Protein AF-A0AA40DZI3-F1 (afdb_monomer)

Structure (mmCIF, N/CA/C/O backbone):
data_AF-A0AA40DZI3-F1
#
_entry.id   AF-A0AA40DZI3-F1
#
loop_
_atom_site.group_PDB
_atom_site.id
_atom_site.type_symbol
_atom_site.label_atom_id
_atom_site.label_alt_id
_atom_site.label_comp_id
_atom_site.label_asym_id
_atom_site.label_entity_id
_atom_site.label_seq_id
_atom_site.pdbx_PDB_ins_code
_atom_site.Cartn_x
_atom_site.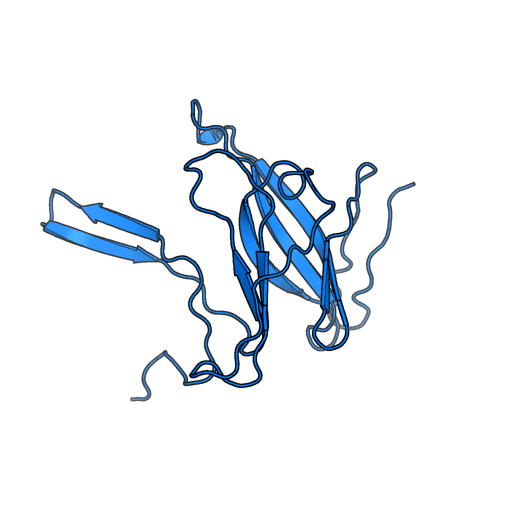Cartn_y
_atom_site.Cartn_z
_atom_site.occupancy
_atom_site.B_iso_or_equiv
_atom_site.auth_seq_id
_atom_site.auth_comp_id
_atom_site.auth_asym_id
_atom_site.auth_atom_id
_atom_site.pdbx_PDB_model_num
ATOM 1 N N . MET A 1 1 ? 8.756 -14.296 31.211 1.00 32.81 1 MET A N 1
ATOM 2 C CA . MET A 1 1 ? 9.322 -14.024 29.876 1.00 32.81 1 MET A CA 1
ATOM 3 C C . MET A 1 1 ? 8.169 -14.110 28.893 1.00 32.81 1 MET A C 1
ATOM 5 O O . MET A 1 1 ? 7.746 -15.212 28.574 1.00 32.81 1 MET A O 1
ATOM 9 N N . GLY A 1 2 ? 7.551 -12.972 28.572 1.00 37.16 2 GLY A N 1
ATOM 10 C CA . GLY A 1 2 ? 6.501 -12.917 27.553 1.00 37.16 2 GLY A CA 1
ATOM 11 C C . GLY A 1 2 ? 7.163 -12.979 26.184 1.00 37.16 2 GLY A C 1
ATOM 12 O O . GLY A 1 2 ? 8.220 -12.383 26.008 1.00 37.16 2 GLY A O 1
ATOM 13 N N . SER A 1 3 ? 6.608 -13.750 25.254 1.00 46.28 3 SER A N 1
ATOM 14 C CA . SER A 1 3 ? 7.087 -13.747 23.875 1.00 46.28 3 SER A CA 1
ATOM 15 C C . SER A 1 3 ? 6.950 -12.338 23.298 1.00 46.28 3 SER A C 1
ATOM 17 O O . SER A 1 3 ? 5.876 -11.747 23.410 1.00 46.28 3 SER A O 1
ATOM 19 N N . ASP A 1 4 ? 7.998 -11.839 22.638 1.00 57.62 4 ASP A N 1
ATOM 20 C CA . ASP A 1 4 ? 8.053 -10.555 21.908 1.00 57.62 4 ASP A CA 1
ATOM 21 C C . ASP A 1 4 ? 7.119 -10.513 20.680 1.00 57.62 4 ASP A C 1
ATOM 23 O O . ASP A 1 4 ? 7.385 -9.823 19.705 1.00 57.62 4 ASP A O 1
ATOM 27 N N . ILE A 1 5 ? 6.043 -11.303 20.677 1.00 50.81 5 ILE A N 1
ATOM 28 C CA . ILE A 1 5 ? 5.055 -11.384 19.606 1.00 50.81 5 ILE A CA 1
ATOM 29 C C . ILE A 1 5 ? 3.688 -11.570 20.270 1.00 50.81 5 ILE A C 1
ATOM 31 O O . ILE A 1 5 ? 3.405 -12.617 20.860 1.00 50.81 5 ILE A O 1
ATOM 35 N N . GLY A 1 6 ? 2.875 -10.512 20.243 1.00 48.25 6 GLY A N 1
ATOM 36 C CA . GLY A 1 6 ? 1.538 -10.483 20.832 1.00 48.25 6 GLY A CA 1
ATOM 37 C C . GLY A 1 6 ? 0.445 -10.927 19.849 1.00 48.25 6 GLY A C 1
ATOM 38 O O . GLY A 1 6 ? 0.638 -10.880 18.639 1.00 48.25 6 GLY A O 1
ATOM 39 N N . PRO A 1 7 ? -0.749 -11.306 20.331 1.00 50.94 7 PRO A N 1
ATOM 40 C CA . PRO A 1 7 ? -1.851 -11.801 19.494 1.00 50.94 7 PRO A CA 1
ATOM 41 C C . PRO A 1 7 ? -2.502 -10.745 18.574 1.00 50.94 7 PRO A C 1
ATOM 43 O O . PRO A 1 7 ? -3.459 -11.060 17.873 1.00 50.94 7 PRO A O 1
ATOM 46 N N . ASN A 1 8 ? -2.015 -9.500 18.578 1.00 49.94 8 ASN A N 1
ATOM 47 C CA . ASN A 1 8 ? -2.594 -8.359 17.853 1.00 49.94 8 ASN A CA 1
ATOM 48 C C . ASN A 1 8 ? -1.656 -7.804 16.768 1.00 49.94 8 ASN A C 1
ATOM 50 O O . ASN A 1 8 ? -1.766 -6.640 16.401 1.00 49.94 8 ASN A O 1
ATOM 54 N N . TRP A 1 9 ? -0.675 -8.595 16.344 1.00 49.47 9 TRP A N 1
ATOM 55 C CA . TRP A 1 9 ? 0.479 -8.153 15.564 1.00 49.47 9 TRP A CA 1
ATOM 56 C C . TRP A 1 9 ? 0.397 -8.737 14.140 1.00 49.47 9 TRP A C 1
ATOM 58 O O . TRP A 1 9 ? 0.407 -9.958 13.979 1.00 49.47 9 TRP A O 1
ATOM 68 N N . VAL A 1 10 ? 0.284 -7.888 13.107 1.00 56.12 10 VAL A N 1
ATOM 69 C CA . VAL A 1 10 ? 0.243 -8.295 11.686 1.00 56.12 10 VAL A CA 1
ATOM 70 C C . VAL A 1 10 ? 1.640 -8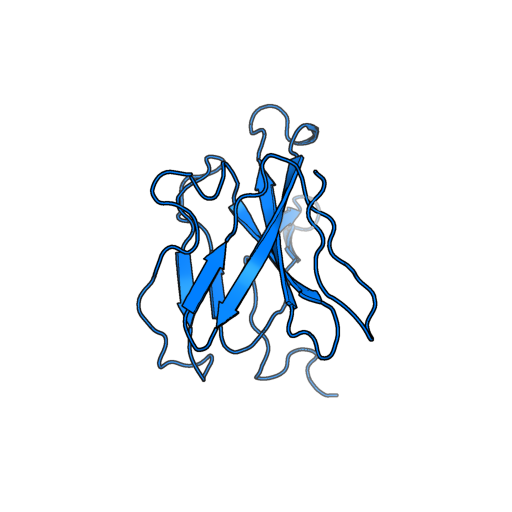.347 11.115 1.00 56.12 10 VAL A C 1
ATOM 72 O O . VAL A 1 10 ? 2.276 -7.323 10.954 1.00 56.12 10 VAL A O 1
ATOM 75 N N . VAL A 1 11 ? 2.105 -9.530 10.738 1.00 52.72 11 VAL A N 1
ATOM 76 C CA . VAL A 1 11 ? 3.400 -9.684 10.071 1.00 52.72 11 VAL A CA 1
ATOM 77 C C . VAL A 1 11 ? 3.275 -9.291 8.594 1.00 52.72 11 VAL A C 1
ATOM 79 O O . VAL A 1 11 ? 2.616 -9.981 7.815 1.00 52.72 11 VAL A O 1
ATOM 82 N N . GLU A 1 12 ? 3.920 -8.195 8.196 1.00 59.09 12 GLU A N 1
ATOM 83 C CA . GLU A 1 12 ? 4.055 -7.797 6.792 1.00 59.09 12 GLU A CA 1
ATOM 84 C C . GLU A 1 12 ? 5.058 -8.689 6.035 1.00 59.09 12 GLU A C 1
ATOM 86 O O . GLU A 1 12 ? 5.751 -9.506 6.638 1.00 59.09 12 GLU A O 1
ATOM 91 N N . ARG A 1 13 ? 5.165 -8.533 4.698 1.00 62.09 13 ARG A N 1
ATOM 92 C CA . ARG A 1 13 ? 5.991 -9.385 3.812 1.00 62.09 13 ARG A CA 1
ATOM 93 C C . ARG A 1 13 ? 7.407 -9.592 4.373 1.00 62.09 13 ARG A C 1
ATOM 95 O O . ARG A 1 13 ? 8.251 -8.701 4.209 1.00 62.09 13 ARG A O 1
ATOM 102 N N . PRO A 1 14 ? 7.707 -10.780 4.930 1.00 58.84 14 PRO A N 1
ATOM 103 C CA . PRO A 1 14 ? 9.026 -11.046 5.450 1.00 58.84 14 PRO A CA 1
ATOM 104 C C . PRO A 1 14 ? 10.004 -11.101 4.284 1.00 58.84 14 PRO A C 1
ATOM 106 O O . PRO A 1 14 ? 9.748 -11.687 3.228 1.00 58.84 14 PRO A O 1
ATOM 109 N N . LYS A 1 15 ? 11.149 -10.469 4.470 1.00 68.69 15 LYS A N 1
ATOM 110 C CA . LYS A 1 15 ? 12.262 -10.539 3.539 1.00 68.69 15 LYS A CA 1
ATOM 111 C C . LYS A 1 15 ? 13.234 -11.561 4.084 1.00 68.69 15 LYS A C 1
ATOM 113 O O . LYS A 1 15 ? 13.720 -11.433 5.204 1.00 68.69 15 LYS A O 1
ATOM 118 N N . VAL A 1 16 ? 13.506 -12.574 3.275 1.00 65.25 16 VAL A N 1
ATOM 119 C CA . VAL A 1 16 ? 14.387 -13.681 3.632 1.00 65.25 16 VAL A CA 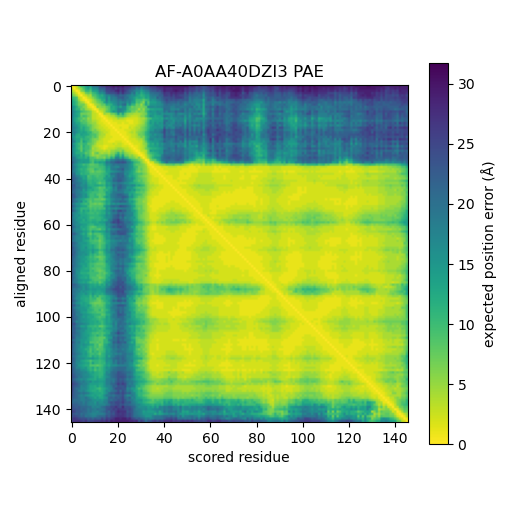1
ATOM 120 C C . VAL A 1 16 ? 15.644 -13.606 2.769 1.00 65.25 16 VAL A C 1
ATOM 122 O O . VAL A 1 16 ? 15.553 -13.481 1.548 1.00 65.25 16 VAL A O 1
ATOM 125 N N . LYS A 1 17 ? 16.822 -13.679 3.391 1.00 69.56 17 LYS A N 1
ATOM 126 C CA . LYS A 1 17 ? 18.122 -13.812 2.720 1.00 69.56 17 LYS A CA 1
ATOM 127 C C . LYS A 1 17 ? 18.850 -15.049 3.229 1.00 69.56 17 LYS A C 1
ATOM 129 O O . LYS A 1 17 ? 18.921 -15.266 4.433 1.00 69.56 17 LYS A O 1
ATOM 134 N N . TYR A 1 18 ? 19.417 -15.834 2.322 1.00 71.88 18 TYR A N 1
ATOM 135 C CA . TYR A 1 18 ? 20.272 -16.968 2.668 1.00 71.88 18 TYR A CA 1
ATOM 136 C C . TYR A 1 18 ? 21.728 -16.518 2.874 1.00 71.88 18 TYR A C 1
ATOM 138 O O . TYR A 1 18 ? 22.195 -15.602 2.198 1.00 71.88 18 TYR A O 1
ATOM 146 N N . ASN A 1 19 ? 22.436 -17.137 3.821 1.00 75.50 19 ASN A N 1
ATOM 147 C CA . ASN A 1 19 ? 23.849 -16.899 4.109 1.00 75.50 19 ASN A CA 1
ATOM 148 C C . ASN A 1 19 ? 24.655 -18.188 3.887 1.00 75.50 19 ASN A C 1
ATOM 150 O O . ASN A 1 19 ? 24.669 -19.071 4.748 1.00 75.50 19 ASN A O 1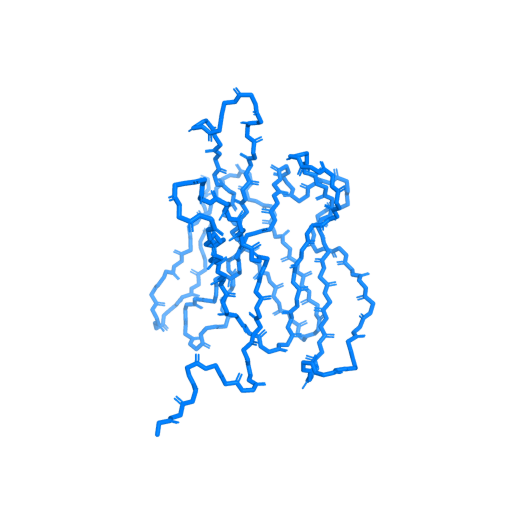
ATOM 154 N N . ASP A 1 20 ? 25.392 -18.247 2.775 1.00 74.06 20 ASP A N 1
ATOM 155 C CA . ASP A 1 20 ? 26.168 -19.425 2.358 1.00 74.06 20 ASP A CA 1
ATOM 156 C C . ASP A 1 20 ? 27.279 -19.823 3.345 1.00 74.06 20 ASP A C 1
ATOM 158 O O . ASP A 1 20 ? 27.617 -20.997 3.459 1.00 74.06 20 ASP A O 1
ATOM 162 N N . LYS A 1 21 ? 27.845 -18.865 4.096 1.00 73.94 21 LYS A N 1
ATOM 163 C CA . LYS A 1 21 ? 28.951 -19.121 5.041 1.00 73.94 21 LYS A CA 1
ATOM 164 C C . LYS A 1 21 ? 28.495 -19.827 6.312 1.00 73.94 21 LYS A C 1
ATOM 166 O O . LYS A 1 21 ? 29.286 -20.494 6.967 1.00 73.94 21 LYS A O 1
ATOM 171 N N . THR A 1 22 ? 27.242 -19.613 6.698 1.00 84.81 22 THR A N 1
ATOM 172 C CA . THR A 1 22 ? 26.681 -20.142 7.951 1.00 84.81 22 THR A CA 1
ATOM 173 C C . THR A 1 22 ? 25.593 -21.184 7.721 1.00 84.81 22 THR A C 1
ATOM 175 O O . THR A 1 22 ? 25.195 -21.847 8.675 1.00 84.81 22 THR A O 1
ATOM 178 N N . GLY A 1 23 ? 25.102 -21.320 6.484 1.00 83.00 23 GLY A N 1
ATOM 179 C CA . GLY A 1 23 ? 23.987 -22.197 6.128 1.00 83.00 23 GLY A CA 1
ATOM 180 C C . GLY A 1 23 ? 22.637 -21.737 6.686 1.00 83.00 23 GLY A C 1
ATOM 181 O O . GLY A 1 23 ? 21.716 -22.541 6.804 1.00 83.00 23 GLY A O 1
ATOM 182 N N . LYS A 1 24 ? 22.513 -20.465 7.091 1.00 70.88 24 LYS A N 1
ATOM 183 C CA . LYS A 1 24 ? 21.326 -19.930 7.778 1.00 70.88 24 LYS A CA 1
ATOM 184 C C . LYS A 1 24 ? 20.550 -18.954 6.902 1.00 70.88 24 LYS A C 1
ATOM 186 O O . LYS A 1 24 ? 21.124 -18.246 6.078 1.00 70.88 24 LYS A O 1
ATOM 191 N N . PHE A 1 25 ? 19.245 -18.867 7.146 1.00 75.56 25 PHE A N 1
ATOM 192 C CA . PHE A 1 25 ? 18.380 -17.828 6.595 1.00 75.56 25 PHE A CA 1
ATOM 193 C C . PHE A 1 25 ? 18.225 -16.688 7.608 1.00 75.56 25 PHE A C 1
ATOM 195 O O . PHE A 1 25 ? 17.977 -16.925 8.788 1.00 75.56 25 PHE A O 1
ATOM 202 N N . PHE A 1 26 ? 18.367 -15.452 7.142 1.00 54.97 26 PHE A N 1
ATOM 203 C CA . PHE A 1 26 ? 18.014 -14.238 7.867 1.00 54.97 26 PHE A CA 1
ATOM 204 C C . PHE A 1 26 ? 16.653 -13.760 7.373 1.00 54.97 26 PHE A C 1
ATOM 206 O O . PHE A 1 26 ? 16.486 -13.536 6.175 1.00 54.97 26 PHE A O 1
ATOM 213 N N . MET A 1 27 ? 15.693 -13.607 8.280 1.00 55.72 27 MET A N 1
ATOM 214 C CA . MET A 1 27 ? 14.360 -13.097 7.979 1.00 55.72 27 MET A CA 1
ATOM 215 C C . MET A 1 27 ? 14.144 -11.783 8.725 1.00 55.72 27 MET A C 1
ATOM 217 O O . MET A 1 27 ? 14.302 -11.746 9.941 1.00 55.72 27 MET A O 1
ATOM 221 N N . TRP A 1 28 ? 13.772 -10.725 8.006 1.00 44.72 28 TRP A N 1
ATOM 222 C CA . TRP A 1 28 ? 13.306 -9.470 8.595 1.00 44.72 28 TRP A CA 1
ATOM 223 C C . TRP A 1 28 ? 11.846 -9.238 8.209 1.00 44.72 28 TRP A C 1
ATOM 225 O O . TRP A 1 28 ? 11.464 -9.489 7.067 1.00 44.72 28 TRP A O 1
ATOM 235 N N . MET A 1 29 ? 11.023 -8.775 9.146 1.00 46.12 29 MET A N 1
ATOM 236 C CA . MET A 1 29 ? 9.600 -8.504 8.925 1.00 46.12 29 MET A CA 1
ATOM 237 C C . MET A 1 29 ? 9.175 -7.266 9.711 1.00 46.12 29 MET A C 1
ATOM 239 O O . MET A 1 29 ? 9.731 -7.008 10.779 1.00 46.12 29 MET A O 1
ATOM 243 N N . HIS A 1 30 ? 8.209 -6.517 9.182 1.00 55.50 30 HIS A N 1
ATOM 244 C CA . HIS A 1 30 ? 7.512 -5.477 9.937 1.00 55.50 30 HIS A CA 1
ATOM 245 C C . HIS A 1 30 ? 6.245 -6.055 10.560 1.00 55.50 30 HIS A C 1
ATOM 247 O O . HIS A 1 30 ? 5.737 -7.083 10.102 1.00 55.50 30 HIS A O 1
ATOM 253 N N . ILE A 1 31 ? 5.784 -5.417 11.633 1.00 47.56 31 ILE A N 1
ATOM 254 C CA . ILE A 1 31 ? 4.635 -5.851 12.414 1.00 47.56 31 ILE A CA 1
ATOM 255 C C . ILE A 1 31 ? 3.657 -4.675 12.567 1.00 47.56 31 ILE A C 1
ATOM 257 O O . ILE A 1 31 ? 4.036 -3.683 13.180 1.00 47.56 31 ILE A O 1
ATOM 261 N N . ASP A 1 32 ? 2.422 -4.804 12.066 1.00 57.47 32 ASP A N 1
ATOM 262 C CA . ASP A 1 32 ? 1.420 -3.728 11.973 1.00 57.47 32 ASP A CA 1
ATOM 263 C C . ASP A 1 32 ? 0.014 -4.067 12.512 1.00 57.47 32 ASP A C 1
ATOM 265 O O . ASP A 1 32 ? -0.224 -5.112 13.122 1.00 57.47 32 ASP A O 1
ATOM 269 N N . SER A 1 33 ? -0.901 -3.104 12.321 1.00 59.19 33 SER A N 1
ATOM 270 C CA . SER A 1 33 ? -2.293 -3.008 12.785 1.00 59.19 33 SER A CA 1
ATOM 271 C C . SER A 1 33 ? -3.176 -4.228 12.490 1.00 59.19 33 SER A C 1
ATOM 273 O O . SER A 1 33 ? -3.181 -4.763 11.388 1.00 59.19 33 SER A O 1
ATOM 275 N N . ARG A 1 34 ? -4.011 -4.593 13.473 1.00 63.56 34 ARG A N 1
ATOM 276 C CA . ARG A 1 34 ? -4.875 -5.788 13.540 1.00 63.56 34 ARG A CA 1
ATOM 277 C C . ARG A 1 34 ? -5.929 -5.905 12.433 1.00 63.56 34 ARG A C 1
ATOM 279 O O . ARG A 1 34 ? -6.360 -7.024 12.150 1.00 63.56 34 ARG A O 1
ATOM 286 N N . ASP A 1 35 ? -6.342 -4.787 11.836 1.00 81.75 35 ASP A N 1
ATOM 287 C CA . ASP A 1 35 ? -7.624 -4.741 11.127 1.00 81.75 35 ASP A CA 1
ATOM 288 C C . ASP A 1 35 ? -7.517 -4.671 9.599 1.00 81.75 35 ASP A C 1
ATOM 290 O O . ASP A 1 35 ? -8.488 -4.973 8.909 1.00 81.75 35 ASP A O 1
ATOM 294 N N . PHE A 1 36 ? -6.353 -4.322 9.045 1.00 88.19 36 PHE A N 1
ATOM 295 C CA . PHE A 1 36 ? -6.138 -4.210 7.600 1.00 88.19 36 PHE A CA 1
ATOM 296 C C . PHE A 1 36 ? -4.876 -4.956 7.169 1.00 88.19 36 PHE A C 1
ATOM 298 O O . PHE A 1 36 ? -3.864 -4.953 7.861 1.00 88.19 36 PHE A O 1
ATOM 305 N N . MET A 1 37 ? -4.920 -5.560 5.983 1.00 88.38 37 MET A N 1
ATOM 306 C CA . MET A 1 37 ? -3.759 -6.154 5.329 1.00 88.38 37 MET A CA 1
ATOM 307 C C . MET A 1 37 ? -3.652 -5.615 3.911 1.00 88.38 37 MET A C 1
ATOM 309 O O . MET A 1 37 ? -4.571 -5.799 3.117 1.00 88.38 37 MET A O 1
ATOM 313 N N . PHE A 1 38 ? -2.508 -5.013 3.591 1.00 91.50 38 PHE A N 1
ATOM 314 C CA . PHE A 1 38 ? -2.198 -4.462 2.274 1.00 91.50 38 PHE A CA 1
ATOM 315 C C . PHE A 1 38 ? -1.142 -5.308 1.557 1.00 91.50 38 PHE A C 1
ATOM 317 O O . PHE A 1 38 ? -0.222 -5.869 2.161 1.00 91.50 38 PHE A O 1
ATOM 324 N N . GLY A 1 39 ? -1.222 -5.397 0.232 1.00 87.94 39 GLY A N 1
ATOM 325 C CA . GLY A 1 39 ? -0.179 -6.053 -0.532 1.00 87.94 39 GLY A CA 1
ATOM 326 C C . GLY A 1 39 ? -0.317 -6.019 -2.045 1.00 87.94 39 GLY A C 1
ATOM 327 O O . GLY A 1 39 ? -1.361 -5.741 -2.604 1.00 87.94 39 GLY A O 1
ATOM 328 N N . SER A 1 40 ? 0.776 -6.360 -2.722 1.00 91.94 40 SER A N 1
ATOM 329 C CA . SER A 1 40 ? 0.826 -6.501 -4.179 1.00 91.94 40 SER A CA 1
ATOM 330 C C . SER A 1 40 ? 0.521 -7.920 -4.668 1.00 91.94 40 SER A C 1
ATOM 332 O O . SER A 1 40 ? 0.742 -8.913 -3.966 1.00 91.94 40 SER A O 1
ATOM 334 N N . LYS A 1 41 ? 0.096 -8.014 -5.928 1.00 90.44 41 LYS A N 1
ATOM 335 C CA . LYS A 1 41 ? 0.062 -9.260 -6.707 1.00 90.44 41 LYS A CA 1
ATOM 336 C C . LYS A 1 41 ? 1.505 -9.725 -7.028 1.00 90.44 41 LYS A C 1
ATOM 338 O O . LYS A 1 41 ? 2.468 -8.955 -6.914 1.00 90.44 41 LYS A O 1
ATOM 343 N N . LEU A 1 42 ? 1.684 -10.992 -7.413 1.00 88.25 42 LEU A N 1
ATOM 344 C CA . LEU A 1 42 ? 3.002 -11.629 -7.598 1.00 88.25 42 LEU A CA 1
ATOM 345 C C . LEU A 1 42 ? 3.590 -11.404 -9.005 1.00 88.25 42 LEU A C 1
ATOM 347 O O . LEU A 1 42 ? 3.651 -12.318 -9.816 1.00 88.25 42 LEU A O 1
ATOM 351 N N . THR A 1 43 ? 4.053 -10.185 -9.280 1.00 87.38 43 T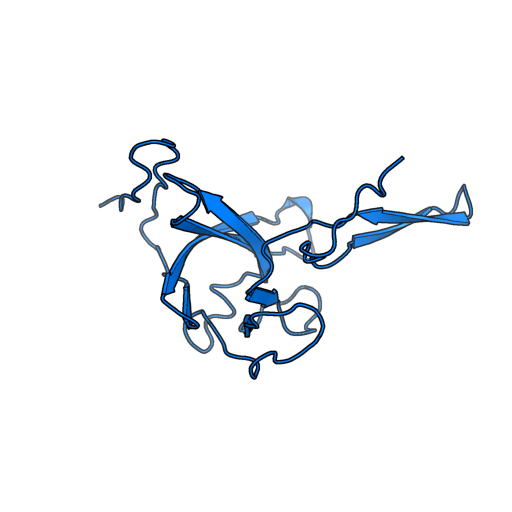HR A N 1
ATOM 352 C CA . THR A 1 43 ? 4.604 -9.768 -10.593 1.00 87.38 43 THR A CA 1
ATOM 353 C C . THR A 1 43 ? 6.110 -9.469 -10.559 1.00 87.38 43 THR A C 1
ATOM 355 O O . THR A 1 43 ? 6.606 -8.620 -11.291 1.00 87.38 43 THR A O 1
ATOM 358 N N . GLY A 1 44 ? 6.866 -10.103 -9.656 1.00 89.56 44 GLY A N 1
ATOM 359 C CA . GLY A 1 44 ? 8.305 -9.839 -9.518 1.00 89.56 44 GLY A CA 1
ATOM 360 C C . GLY A 1 44 ? 8.603 -8.384 -9.129 1.00 89.56 44 GLY A C 1
ATOM 361 O O . GLY A 1 44 ? 8.066 -7.894 -8.130 1.00 89.56 44 GLY A O 1
ATOM 362 N N . TRP A 1 45 ? 9.455 -7.706 -9.902 1.00 87.75 45 TRP A N 1
ATOM 363 C CA . TRP A 1 45 ? 9.804 -6.293 -9.696 1.00 87.75 45 TRP A CA 1
ATOM 364 C C . TRP A 1 45 ? 8.734 -5.324 -10.195 1.00 87.75 45 TRP A C 1
ATOM 366 O O . TRP A 1 45 ? 8.614 -4.233 -9.639 1.00 87.75 45 TRP A O 1
ATOM 376 N N . ASP A 1 46 ? 7.939 -5.738 -11.183 1.00 91.94 46 ASP A N 1
ATOM 377 C CA . ASP A 1 46 ? 6.964 -4.863 -11.819 1.00 91.94 46 ASP A CA 1
ATOM 378 C C . ASP A 1 46 ? 5.861 -4.481 -10.822 1.00 91.94 46 ASP A C 1
ATOM 380 O O . ASP A 1 46 ? 5.431 -5.320 -10.005 1.00 91.94 46 ASP A O 1
ATOM 384 N N . PRO A 1 47 ? 5.410 -3.217 -10.833 1.00 95.00 47 PRO A N 1
ATOM 385 C CA . PRO A 1 47 ? 4.282 -2.798 -10.024 1.00 95.00 47 PRO A CA 1
ATOM 386 C C . PRO A 1 47 ? 2.979 -3.380 -10.586 1.00 95.00 47 PRO A C 1
ATOM 388 O O . PRO A 1 47 ? 2.916 -3.854 -11.716 1.00 95.00 47 PRO A O 1
ATOM 391 N N . ASN A 1 48 ? 1.947 -3.384 -9.754 1.00 96.94 48 ASN A N 1
ATOM 392 C CA . ASN A 1 48 ? 0.600 -3.823 -10.107 1.00 96.94 48 ASN A CA 1
ATOM 393 C C . ASN A 1 48 ? -0.413 -3.074 -9.246 1.00 96.94 48 ASN A C 1
ATOM 395 O O . ASN A 1 48 ? -0.024 -2.395 -8.290 1.00 96.94 48 ASN A O 1
ATOM 399 N N . ASP A 1 49 ? -1.698 -3.205 -9.549 1.00 97.88 49 ASP A N 1
ATOM 400 C CA . ASP A 1 49 ? -2.748 -2.695 -8.671 1.00 97.88 49 ASP A CA 1
ATOM 401 C C . ASP A 1 49 ? -2.757 -3.519 -7.383 1.00 97.88 49 ASP A C 1
ATOM 403 O O . ASP A 1 49 ? -3.103 -4.708 -7.358 1.00 97.88 49 ASP A O 1
ATOM 407 N N . ASN A 1 50 ? -2.223 -2.899 -6.330 1.00 96.81 50 ASN A N 1
ATOM 408 C CA . ASN A 1 50 ? -2.110 -3.495 -5.016 1.00 96.81 50 ASN A CA 1
ATOM 409 C C . ASN A 1 50 ? -3.503 -3.552 -4.399 1.00 96.81 50 ASN A C 1
ATOM 411 O O . ASN A 1 50 ? -4.374 -2.724 -4.655 1.00 96.81 50 ASN A O 1
ATOM 415 N N . VAL A 1 51 ? -3.679 -4.548 -3.552 1.00 95.12 51 VAL A N 1
ATOM 416 C CA . VAL A 1 51 ? -4.943 -4.875 -2.927 1.00 95.12 51 VAL A CA 1
ATOM 417 C C . VAL A 1 51 ? -4.830 -4.766 -1.420 1.00 95.12 51 VAL A C 1
ATOM 419 O O . VAL A 1 51 ? -3.753 -4.917 -0.840 1.00 95.12 51 VAL A O 1
ATOM 422 N N . TYR A 1 52 ? -5.963 -4.553 -0.781 1.00 94.25 52 TYR A N 1
ATOM 423 C CA . TYR A 1 52 ? -6.117 -4.670 0.648 1.00 94.25 52 TYR A CA 1
ATOM 424 C C . TYR A 1 52 ? -7.315 -5.553 0.981 1.00 94.25 52 TYR A C 1
ATOM 426 O O . TYR A 1 52 ? -8.161 -5.853 0.139 1.00 94.25 52 TYR A O 1
ATOM 434 N N . ARG A 1 53 ? -7.368 -5.986 2.231 1.00 92.88 53 ARG A N 1
ATOM 435 C CA . ARG A 1 53 ? -8.549 -6.579 2.856 1.00 92.88 53 ARG A CA 1
ATOM 436 C C . ARG A 1 53 ? -8.553 -6.209 4.331 1.00 92.88 53 ARG A C 1
ATOM 438 O O . ARG A 1 53 ? -7.524 -5.797 4.865 1.00 92.88 53 ARG A O 1
ATOM 445 N N . HIS A 1 54 ? -9.688 -6.376 4.987 1.00 89.62 54 HIS A N 1
ATOM 446 C CA . HIS A 1 54 ? -9.863 -6.010 6.388 1.00 89.62 54 HIS A CA 1
ATOM 447 C C . HIS A 1 54 ? -10.527 -7.136 7.179 1.00 89.62 54 HIS A C 1
ATOM 449 O O . HIS A 1 54 ? -11.204 -7.990 6.606 1.00 89.62 54 HIS A O 1
ATOM 455 N N . SER A 1 55 ? -10.327 -7.143 8.490 1.00 88.19 55 SER A N 1
ATOM 456 C CA . SER A 1 55 ? -10.976 -8.049 9.436 1.00 88.19 55 SER A CA 1
ATOM 457 C C . SER A 1 55 ? -11.014 -7.412 10.820 1.00 88.19 55 SER A C 1
ATOM 459 O O . SER A 1 55 ? -10.227 -6.530 11.109 1.00 88.19 55 SER A O 1
ATOM 461 N N . THR A 1 56 ? -11.875 -7.893 11.711 1.00 85.69 56 THR A N 1
ATOM 462 C CA . THR A 1 56 ? -11.802 -7.575 13.148 1.00 85.69 56 THR A CA 1
ATOM 463 C C . THR A 1 56 ? -11.052 -8.652 13.942 1.00 85.69 56 THR A C 1
ATOM 465 O O . THR A 1 56 ? -11.044 -8.631 15.177 1.00 85.69 56 THR A O 1
ATOM 468 N N . SER A 1 57 ? -10.483 -9.651 13.260 1.00 79.88 57 SER A N 1
ATOM 469 C CA . SER A 1 57 ? -9.690 -10.733 13.843 1.00 79.88 57 SER A CA 1
ATOM 470 C C . SER A 1 57 ? -8.631 -11.233 12.863 1.00 79.88 57 SER A C 1
ATOM 472 O O . SER A 1 57 ? -8.934 -11.563 11.717 1.00 79.88 57 SER A O 1
ATOM 474 N N . LEU A 1 58 ? -7.399 -11.406 13.343 1.00 75.75 58 LEU A N 1
ATOM 475 C CA . LEU A 1 58 ? -6.316 -11.984 12.542 1.00 75.75 58 LEU A CA 1
ATOM 476 C C . LEU A 1 58 ? -6.614 -13.420 12.095 1.00 75.75 58 LEU A C 1
ATOM 478 O O . LEU A 1 58 ? -6.197 -13.834 11.014 1.00 75.75 58 LEU A O 1
ATOM 482 N N . SER A 1 59 ? -7.359 -14.176 12.906 1.00 77.62 59 SER A N 1
ATOM 483 C CA . SER A 1 59 ? -7.621 -15.601 12.682 1.00 77.62 59 SER A CA 1
ATOM 484 C C . SER A 1 59 ? -8.670 -15.904 11.607 1.00 77.62 59 SER A C 1
ATOM 486 O O . SER A 1 59 ? -8.795 -17.057 11.200 1.00 77.62 59 SER A O 1
ATOM 488 N N . GLY A 1 60 ? -9.438 -14.919 11.136 1.00 77.50 60 GLY A N 1
ATOM 489 C CA . GLY A 1 60 ? -10.532 -15.165 10.196 1.00 77.50 60 GLY A CA 1
ATOM 490 C C . GLY A 1 60 ? -11.494 -13.990 10.078 1.00 77.50 60 GLY A C 1
ATOM 491 O O . GLY A 1 60 ? -11.281 -12.958 10.697 1.00 77.50 60 GLY A O 1
ATOM 492 N N . GLY A 1 61 ? -12.553 -14.147 9.275 1.00 87.69 61 GLY A N 1
ATOM 493 C CA . GLY A 1 61 ? -13.541 -13.080 9.031 1.00 87.69 61 GLY A CA 1
ATOM 494 C C . GLY A 1 61 ? -13.074 -12.003 8.050 1.00 87.69 61 GLY A C 1
ATOM 495 O O . GLY A 1 61 ? -13.741 -10.991 7.866 1.00 87.69 61 GLY A O 1
ATOM 496 N N . TRP A 1 62 ? -11.933 -12.230 7.410 1.00 86.19 62 TRP A N 1
ATOM 497 C CA . TRP A 1 62 ? -11.362 -11.295 6.469 1.00 86.19 62 TRP A CA 1
ATOM 498 C C . TRP A 1 62 ? -12.233 -11.113 5.216 1.00 86.19 62 TRP A C 1
ATOM 500 O O . TRP A 1 62 ? -12.639 -12.093 4.586 1.00 86.19 62 TRP A O 1
ATOM 510 N N . SER A 1 63 ? -12.419 -9.865 4.796 1.00 93.94 63 SER A N 1
ATOM 511 C CA . SER A 1 63 ? -13.132 -9.500 3.569 1.00 93.94 63 SER A CA 1
ATOM 512 C C . SER A 1 63 ? -12.441 -10.003 2.294 1.00 93.94 63 SER A C 1
ATOM 514 O O . SER A 1 63 ? -11.331 -10.549 2.331 1.00 93.94 63 SER A O 1
ATOM 516 N N . GLY A 1 64 ? -13.114 -9.849 1.150 1.00 93.56 64 GLY A N 1
ATOM 517 C CA . GLY A 1 64 ? -12.490 -10.040 -0.160 1.00 93.56 64 GLY A CA 1
ATOM 518 C C . GLY A 1 64 ? -11.345 -9.050 -0.396 1.00 93.56 64 GLY A C 1
ATOM 519 O O . GLY A 1 64 ? -11.228 -8.044 0.297 1.00 93.56 64 GLY A O 1
ATOM 520 N N . TRP A 1 65 ? -10.488 -9.355 -1.368 1.00 92.94 65 TRP A N 1
ATOM 521 C CA . TRP A 1 65 ? -9.449 -8.424 -1.804 1.00 92.94 65 TRP A CA 1
ATOM 522 C C . TRP A 1 65 ? -10.065 -7.293 -2.627 1.00 92.94 65 TRP A C 1
ATOM 524 O O . TRP A 1 65 ? -10.829 -7.558 -3.553 1.00 92.94 65 TRP A O 1
ATOM 534 N N . GLU A 1 66 ? -9.696 -6.058 -2.312 1.00 96.88 66 GLU A N 1
ATOM 535 C CA . GLU A 1 66 ? -10.122 -4.848 -3.015 1.00 96.88 66 GLU A CA 1
ATOM 536 C C . GLU A 1 66 ? -8.902 -3.996 -3.370 1.00 96.88 66 GLU A C 1
ATOM 538 O O . GLU A 1 66 ? -7.908 -4.005 -2.649 1.00 96.88 66 GLU A O 1
ATOM 543 N N . GLU A 1 67 ? -8.955 -3.260 -4.473 1.00 97.62 67 GLU A N 1
ATOM 544 C CA . GLU A 1 67 ? -7.917 -2.289 -4.828 1.00 97.62 67 GLU A CA 1
ATOM 545 C C . GLU A 1 67 ? -8.157 -0.970 -4.082 1.00 97.62 67 GLU A C 1
ATOM 547 O O . GLU A 1 67 ? -9.294 -0.627 -3.763 1.00 97.62 67 GLU A O 1
ATOM 552 N N . PHE A 1 68 ? -7.082 -0.249 -3.759 1.00 97.19 68 PHE A N 1
ATOM 553 C CA . PHE A 1 68 ? -7.156 1.007 -2.994 1.00 97.19 68 PHE A CA 1
ATOM 554 C C . PHE A 1 68 ? -6.518 2.199 -3.709 1.00 97.19 68 PHE A C 1
ATOM 556 O O . PHE A 1 68 ? -6.583 3.310 -3.199 1.00 97.19 68 PHE A O 1
ATOM 563 N N . ALA A 1 69 ? -5.894 1.995 -4.867 1.00 98.00 69 ALA A N 1
ATOM 564 C CA . ALA A 1 69 ? -5.406 3.064 -5.734 1.00 98.00 69 ALA A CA 1
ATOM 565 C C . ALA A 1 69 ? -6.294 3.167 -6.981 1.00 98.00 69 ALA A C 1
ATOM 567 O O . ALA A 1 69 ? -7.155 2.315 -7.192 1.00 98.00 69 ALA A O 1
ATOM 568 N N . ASP A 1 70 ? -6.073 4.191 -7.807 1.00 98.00 70 ASP A N 1
ATOM 569 C CA . ASP A 1 70 ? -6.764 4.315 -9.091 1.00 98.00 70 ASP A CA 1
ATOM 570 C C . ASP A 1 70 ? -6.528 3.064 -9.959 1.00 98.00 70 ASP A C 1
ATOM 572 O O . ASP A 1 70 ? -5.391 2.585 -10.065 1.00 98.00 70 ASP A O 1
ATOM 576 N N . ASP A 1 71 ? -7.594 2.555 -10.580 1.00 96.94 71 ASP A N 1
ATOM 577 C CA . ASP A 1 71 ? -7.569 1.364 -11.439 1.00 96.94 71 ASP A CA 1
ATOM 578 C C . ASP A 1 71 ? -6.539 1.516 -12.570 1.00 96.94 71 ASP A C 1
ATOM 580 O O . ASP A 1 71 ? -6.445 2.561 -13.223 1.00 96.94 71 ASP A O 1
ATOM 584 N N . GLY A 1 72 ? -5.710 0.489 -12.766 1.00 97.44 72 GLY A N 1
ATOM 585 C CA . GLY A 1 72 ? -4.636 0.479 -13.761 1.00 97.44 72 GLY A CA 1
ATOM 586 C C . GLY A 1 72 ? -3.451 1.411 -13.469 1.00 97.44 72 GLY A C 1
ATOM 587 O O . GLY A 1 72 ? -2.498 1.459 -14.256 1.00 97.44 72 GLY A O 1
ATOM 588 N N . SER A 1 73 ? -3.443 2.140 -12.346 1.00 97.62 73 SER A N 1
ATOM 589 C CA . SER A 1 73 ? -2.315 3.007 -11.963 1.00 97.62 73 SER A CA 1
ATOM 590 C C . SER A 1 73 ? -1.059 2.223 -11.574 1.00 97.62 73 SER A C 1
ATOM 592 O O . SER A 1 73 ? 0.027 2.801 -11.435 1.00 97.62 73 SER A O 1
ATOM 594 N N . ASN A 1 74 ? -1.188 0.911 -11.364 1.00 98.06 74 ASN A N 1
ATOM 595 C CA . ASN A 1 74 ? -0.178 0.057 -10.764 1.00 98.06 74 ASN A CA 1
ATOM 596 C C . ASN A 1 74 ? 0.283 0.602 -9.406 1.00 98.06 74 ASN A C 1
ATOM 598 O O . ASN A 1 74 ? 1.482 0.661 -9.113 1.00 98.06 74 ASN A O 1
ATOM 602 N N . THR A 1 75 ? -0.678 1.065 -8.601 1.00 97.88 75 THR A N 1
ATOM 603 C CA . THR A 1 75 ? -0.430 1.749 -7.319 1.00 97.88 75 THR A CA 1
ATOM 604 C C . THR A 1 75 ? 0.552 2.912 -7.496 1.00 97.88 75 THR A C 1
ATOM 606 O O . THR A 1 75 ? 1.563 3.023 -6.798 1.00 97.88 75 THR A O 1
ATOM 609 N N . TYR A 1 76 ? 0.304 3.733 -8.519 1.00 97.81 76 TYR A N 1
ATOM 610 C CA . TYR A 1 76 ? 1.169 4.838 -8.953 1.00 97.81 76 TYR A CA 1
ATOM 611 C C . TYR A 1 76 ? 2.627 4.413 -9.215 1.00 97.81 76 TYR A C 1
ATOM 613 O O . TYR A 1 76 ? 3.599 5.062 -8.799 1.00 97.81 76 TYR A O 1
ATOM 621 N N . HIS A 1 77 ? 2.765 3.293 -9.934 1.00 97.25 77 HIS A N 1
ATOM 622 C CA . HIS A 1 77 ? 4.035 2.656 -10.280 1.00 97.25 77 HIS A CA 1
ATOM 623 C C . HIS A 1 77 ? 4.883 2.339 -9.033 1.00 97.25 77 HIS A C 1
ATOM 625 O O . HIS A 1 77 ? 6.052 2.730 -8.933 1.00 97.25 77 HIS A O 1
ATOM 631 N N . SER A 1 78 ? 4.268 1.678 -8.045 1.00 97.12 78 SER A N 1
ATOM 632 C CA . SER A 1 78 ? 4.920 1.298 -6.787 1.00 97.12 78 SER A CA 1
ATOM 633 C C . SER A 1 78 ? 4.380 -0.015 -6.204 1.00 97.12 78 SER A C 1
ATOM 635 O O . SER A 1 78 ? 3.378 -0.565 -6.662 1.00 97.12 78 SER A O 1
ATOM 637 N N . LYS A 1 79 ? 5.073 -0.558 -5.198 1.00 95.81 79 LYS A N 1
ATOM 638 C CA . LYS A 1 79 ? 4.648 -1.749 -4.448 1.00 95.81 79 LYS A CA 1
ATOM 639 C C . LYS A 1 79 ? 4.628 -1.464 -2.953 1.00 95.81 79 LYS A C 1
ATOM 641 O O . LYS A 1 79 ? 5.636 -1.004 -2.407 1.00 95.81 79 LYS A O 1
ATOM 646 N N . THR A 1 80 ? 3.518 -1.822 -2.309 1.00 93.62 80 THR A N 1
ATOM 647 C CA . THR A 1 80 ? 3.283 -1.661 -0.869 1.00 93.62 80 THR A CA 1
ATOM 648 C C . THR A 1 80 ? 4.445 -2.223 -0.069 1.00 93.62 80 THR A C 1
ATOM 650 O O . THR A 1 80 ? 4.886 -3.355 -0.302 1.00 93.62 80 THR A O 1
ATOM 653 N N . THR A 1 81 ? 4.926 -1.414 0.870 1.00 87.62 81 THR A N 1
ATOM 654 C CA . THR A 1 81 ? 6.003 -1.773 1.791 1.00 87.62 81 THR A CA 1
ATOM 655 C C . THR A 1 81 ? 5.600 -1.597 3.235 1.00 87.62 81 THR A C 1
ATOM 657 O O . THR A 1 81 ? 5.943 -2.479 4.002 1.00 87.62 81 THR A O 1
ATOM 660 N N . TYR A 1 82 ? 4.942 -0.487 3.575 1.00 85.94 82 TYR A N 1
ATOM 661 C CA . TYR A 1 82 ? 4.514 -0.184 4.937 1.00 85.94 82 TYR A CA 1
ATOM 662 C C . TYR A 1 82 ? 3.348 0.806 4.912 1.00 85.94 82 TYR A C 1
ATOM 664 O O . TYR A 1 82 ? 3.285 1.651 4.012 1.00 85.94 82 TYR A O 1
ATOM 672 N N . ILE A 1 83 ? 2.456 0.735 5.897 1.00 89.12 83 ILE A N 1
ATOM 673 C CA . ILE A 1 83 ? 1.454 1.773 6.157 1.00 89.12 83 ILE A CA 1
ATOM 674 C C . ILE A 1 83 ? 1.790 2.431 7.494 1.00 89.12 83 ILE A C 1
ATOM 676 O O . ILE A 1 83 ? 1.652 1.808 8.540 1.00 89.12 83 ILE A O 1
ATOM 680 N N . LEU A 1 84 ? 2.214 3.694 7.465 1.00 86.75 84 LEU A N 1
ATOM 681 C CA . LEU A 1 84 ? 2.590 4.432 8.668 1.00 86.75 84 LEU A CA 1
ATOM 682 C C . LEU A 1 84 ? 1.386 5.189 9.241 1.00 86.75 84 LEU A C 1
ATOM 684 O O . LEU A 1 84 ? 0.968 6.174 8.625 1.00 86.75 84 LEU A O 1
ATOM 688 N N . PRO A 1 85 ? 0.848 4.802 10.411 1.00 86.12 85 PRO A N 1
ATOM 689 C CA . PRO A 1 85 ? -0.040 5.676 11.163 1.00 86.12 85 PRO A CA 1
ATOM 690 C C . PRO A 1 85 ? 0.748 6.868 11.726 1.00 86.12 85 PRO A C 1
ATOM 692 O O . PRO A 1 85 ? 1.864 6.711 12.224 1.00 86.12 85 PRO A O 1
ATOM 695 N N . TYR A 1 86 ? 0.174 8.065 11.665 1.00 81.38 86 TYR A N 1
ATOM 696 C CA . TYR A 1 86 ? 0.772 9.288 12.197 1.00 81.38 86 TYR A CA 1
ATOM 697 C C . TYR A 1 86 ? -0.287 10.257 12.738 1.00 81.38 86 TYR A C 1
ATOM 699 O O . TYR A 1 86 ? -1.495 10.029 12.618 1.00 81.38 86 TYR A O 1
ATOM 707 N N . GLY A 1 87 ? 0.187 11.340 13.359 1.00 78.12 87 GLY A N 1
ATOM 708 C CA . GLY A 1 87 ? -0.661 12.367 13.953 1.00 78.12 87 GLY A CA 1
ATOM 709 C C . GLY A 1 87 ? -1.393 11.911 15.226 1.00 78.12 87 GLY A C 1
ATOM 710 O O . GLY A 1 87 ? -1.111 10.835 15.768 1.00 78.12 87 GLY A O 1
ATOM 711 N N . PRO A 1 88 ? -2.341 12.726 15.719 1.00 76.75 88 PRO A N 1
ATOM 712 C CA . PRO A 1 88 ? -3.052 12.486 16.970 1.00 76.75 88 PRO A CA 1
ATOM 713 C C . PRO A 1 88 ? -3.770 11.137 17.005 1.00 76.75 88 PRO A C 1
ATOM 715 O O . PRO A 1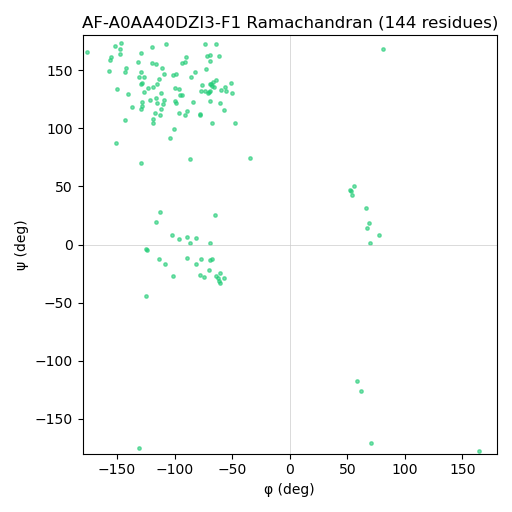 88 ? -4.707 10.873 16.246 1.00 76.75 88 PRO A O 1
ATOM 718 N N . GLY A 1 89 ? -3.333 10.268 17.917 1.00 73.69 89 GLY A N 1
ATOM 719 C CA . GLY A 1 89 ? -3.908 8.934 18.093 1.00 73.69 89 GLY A CA 1
ATOM 720 C C . GLY A 1 89 ? -3.668 7.973 16.923 1.00 73.69 89 GLY A C 1
ATOM 721 O O . GLY A 1 89 ? -4.337 6.946 16.865 1.00 73.69 89 GLY A O 1
ATOM 722 N N . GLY A 1 90 ? -2.752 8.288 15.995 1.00 74.94 90 GLY A N 1
ATOM 723 C CA . GLY A 1 90 ? -2.448 7.433 14.841 1.00 74.94 90 GLY A CA 1
ATOM 724 C C . GLY A 1 90 ? -3.610 7.298 13.853 1.00 74.94 90 GLY A C 1
ATOM 725 O O . GLY A 1 90 ? -3.783 6.241 13.253 1.00 74.94 90 GLY A O 1
ATOM 726 N N . GLN A 1 91 ? -4.435 8.340 13.736 1.00 78.44 91 GLN A N 1
ATOM 727 C CA . GLN A 1 91 ? -5.650 8.336 12.913 1.00 78.44 91 GLN A CA 1
ATOM 728 C C . GLN A 1 91 ? -5.416 8.772 11.460 1.00 78.44 91 GLN A C 1
ATOM 730 O O . GLN A 1 91 ? -6.299 8.592 10.624 1.00 78.44 91 GLN A O 1
ATOM 735 N N . SER A 1 92 ? -4.242 9.325 11.152 1.00 86.12 92 SER A N 1
ATOM 736 C CA . SER A 1 92 ? -3.812 9.619 9.784 1.00 86.12 92 SER A CA 1
ATOM 737 C C . SER A 1 92 ? -2.895 8.502 9.295 1.00 86.12 92 SER A C 1
ATOM 739 O O . SER A 1 92 ? -2.139 7.944 10.088 1.00 86.12 92 SER A O 1
ATOM 741 N N . PHE A 1 93 ? -2.919 8.178 8.000 1.00 89.25 93 PHE A N 1
ATOM 742 C CA . PHE A 1 93 ? -2.118 7.082 7.452 1.00 89.25 93 PHE A CA 1
ATOM 743 C C . PHE A 1 93 ? -1.321 7.529 6.231 1.00 89.25 93 PHE A C 1
ATOM 745 O O . PHE A 1 93 ? -1.816 8.238 5.357 1.00 89.25 93 PHE A O 1
ATOM 752 N N . MET A 1 94 ? -0.070 7.089 6.157 1.00 91.62 94 MET A N 1
ATOM 753 C CA . MET A 1 94 ? 0.792 7.281 5.000 1.00 91.62 94 MET A CA 1
ATOM 754 C C . MET A 1 94 ? 1.122 5.926 4.390 1.00 91.62 94 MET A C 1
ATOM 756 O O . MET A 1 94 ? 1.711 5.058 5.033 1.00 91.62 94 MET A O 1
ATOM 760 N N . TYR A 1 95 ? 0.780 5.761 3.119 1.00 94.81 95 TYR A N 1
ATOM 761 C CA . TYR A 1 95 ? 1.279 4.659 2.316 1.00 94.81 95 TYR A CA 1
ATOM 762 C C . TYR A 1 95 ? 2.757 4.875 2.010 1.00 94.81 95 TYR A C 1
ATOM 764 O O . TYR A 1 95 ? 3.144 5.931 1.508 1.00 94.81 95 TYR A O 1
ATOM 772 N N . ILE A 1 96 ? 3.564 3.848 2.254 1.00 94.12 96 ILE A N 1
ATOM 773 C CA . ILE A 1 96 ? 4.966 3.791 1.863 1.00 94.12 96 ILE A CA 1
ATOM 774 C C . ILE A 1 96 ? 5.140 2.638 0.877 1.00 94.12 96 ILE A C 1
ATOM 776 O O . ILE A 1 96 ? 5.013 1.455 1.211 1.00 94.12 96 ILE A O 1
ATOM 780 N N . GLY A 1 97 ? 5.455 3.001 -0.362 1.00 94.50 97 GLY A N 1
ATOM 781 C CA . GLY A 1 97 ? 5.736 2.085 -1.455 1.00 94.50 97 GLY A CA 1
ATOM 782 C C . GLY A 1 97 ? 7.163 2.199 -1.974 1.00 94.50 97 GLY A C 1
ATOM 783 O O . GLY A 1 97 ? 7.798 3.250 -1.890 1.00 94.50 97 GLY A O 1
ATOM 784 N N . ASN A 1 98 ? 7.648 1.115 -2.574 1.00 95.38 98 ASN A N 1
ATOM 785 C CA . ASN A 1 98 ? 8.883 1.110 -3.353 1.00 95.38 98 ASN A CA 1
ATOM 786 C C . ASN A 1 98 ? 8.563 1.190 -4.846 1.00 95.38 98 ASN A C 1
ATOM 788 O O . ASN A 1 98 ? 7.730 0.430 -5.344 1.00 95.38 98 ASN A O 1
ATOM 792 N N . ARG A 1 99 ? 9.280 2.047 -5.568 1.00 96.50 99 ARG A N 1
ATOM 793 C CA . ARG A 1 99 ? 9.368 2.032 -7.027 1.00 96.50 99 ARG A CA 1
ATOM 794 C C . ARG A 1 99 ? 10.684 1.369 -7.414 1.00 96.50 99 ARG A C 1
ATOM 796 O O . ARG A 1 99 ? 11.752 1.974 -7.332 1.00 96.50 99 ARG A O 1
ATOM 803 N N . TRP A 1 100 ? 10.601 0.093 -7.772 1.00 92.00 100 TRP A N 1
ATOM 804 C CA . TRP A 1 100 ? 11.776 -0.734 -8.020 1.00 92.00 100 TRP A CA 1
ATOM 805 C C . TRP A 1 100 ? 12.415 -0.440 -9.376 1.00 92.00 100 TRP A C 1
ATOM 807 O O . TRP A 1 100 ? 11.743 -0.460 -10.402 1.00 92.00 100 TRP A O 1
ATOM 817 N N . ALA A 1 101 ? 13.735 -0.262 -9.377 1.00 92.31 101 ALA A N 1
ATOM 818 C CA . ALA A 1 101 ? 14.560 -0.276 -10.580 1.00 92.31 101 ALA A CA 1
ATOM 819 C C . ALA A 1 101 ? 15.318 -1.612 -10.639 1.00 92.31 101 ALA A C 1
ATOM 821 O O . ALA A 1 101 ? 16.392 -1.764 -10.061 1.00 92.31 101 ALA A O 1
ATOM 822 N N . SER A 1 102 ? 14.742 -2.614 -11.305 1.00 88.62 102 SER A N 1
ATOM 823 C CA . SER A 1 102 ? 15.249 -3.999 -11.287 1.00 88.62 102 SER A CA 1
ATOM 824 C C . SER A 1 102 ? 16.675 -4.152 -11.835 1.00 88.62 102 SER A C 1
ATOM 826 O O . SER A 1 102 ? 17.437 -4.980 -11.341 1.00 88.62 102 SER A O 1
ATOM 828 N N . SER A 1 103 ? 17.057 -3.334 -12.817 1.00 90.12 103 SER A N 1
ATOM 829 C CA . SER A 1 103 ? 18.398 -3.317 -13.417 1.00 90.12 103 SER A CA 1
ATOM 830 C C . SER A 1 103 ? 19.431 -2.528 -12.606 1.00 90.12 103 SER A C 1
ATOM 832 O O . SER A 1 103 ? 20.631 -2.696 -12.815 1.00 90.12 103 SER A O 1
ATOM 834 N N . ASN A 1 104 ? 18.987 -1.682 -11.674 1.00 89.62 104 ASN A N 1
ATOM 835 C CA . ASN A 1 104 ? 19.845 -0.916 -10.779 1.00 89.62 104 ASN A CA 1
ATOM 836 C C . ASN A 1 104 ? 19.114 -0.656 -9.461 1.00 89.62 104 ASN A C 1
ATOM 838 O O . ASN A 1 104 ? 18.492 0.386 -9.265 1.00 89.62 104 ASN A O 1
ATOM 842 N N . ILE A 1 105 ? 19.225 -1.600 -8.531 1.00 86.81 105 ILE A N 1
ATOM 843 C CA . ILE A 1 105 ? 18.507 -1.540 -7.255 1.00 86.81 105 ILE A CA 1
ATOM 844 C C . ILE A 1 105 ? 18.801 -0.268 -6.446 1.00 86.81 105 ILE A C 1
ATOM 846 O O . ILE A 1 105 ? 17.918 0.185 -5.723 1.00 86.81 105 ILE A O 1
ATOM 850 N N . GLN A 1 106 ? 19.989 0.334 -6.598 1.00 86.38 106 GLN A N 1
ATOM 851 C CA . GLN A 1 106 ? 20.365 1.583 -5.922 1.00 86.38 106 GLN A CA 1
ATOM 852 C C . GLN A 1 106 ? 19.605 2.802 -6.461 1.00 86.38 106 GLN A C 1
ATOM 854 O O . GLN A 1 106 ? 19.480 3.795 -5.756 1.00 86.38 106 GLN A O 1
ATOM 859 N N . ALA A 1 107 ? 19.081 2.720 -7.686 1.00 90.44 107 ALA A N 1
ATOM 860 C CA . ALA A 1 107 ? 18.237 3.749 -8.285 1.00 90.44 107 ALA A CA 1
ATOM 861 C C . ALA A 1 107 ? 16.747 3.593 -7.929 1.00 90.44 107 ALA A C 1
ATOM 863 O O . ALA A 1 107 ? 15.924 4.371 -8.411 1.00 90.44 107 ALA A O 1
ATOM 864 N N . SER A 1 108 ? 16.377 2.595 -7.116 1.00 91.25 108 SER A N 1
ATOM 865 C CA . SER A 1 108 ? 14.996 2.458 -6.641 1.00 91.25 108 SER A CA 1
ATOM 866 C C . SER A 1 108 ? 14.624 3.652 -5.766 1.00 91.25 108 SER A C 1
ATOM 868 O O . SER A 1 108 ? 15.433 4.127 -4.970 1.00 91.25 108 SER A O 1
ATOM 870 N N . THR A 1 109 ? 13.391 4.124 -5.900 1.00 94.88 109 THR A N 1
ATOM 871 C CA . THR A 1 109 ? 12.890 5.282 -5.153 1.00 94.88 109 THR A CA 1
ATOM 872 C C . THR A 1 109 ? 11.702 4.906 -4.281 1.00 94.88 109 THR A C 1
ATOM 874 O O . THR A 1 109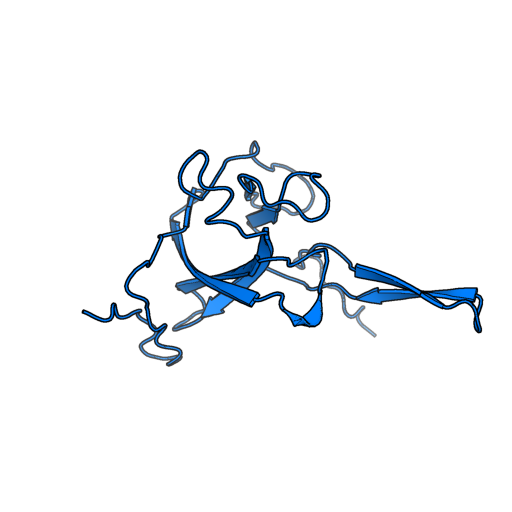 ? 11.144 3.810 -4.382 1.00 94.88 109 THR A O 1
ATOM 877 N N . TYR A 1 110 ? 11.312 5.828 -3.405 1.00 93.94 110 TYR A N 1
ATOM 878 C CA . TYR A 1 110 ? 10.146 5.676 -2.549 1.00 93.94 110 TYR A CA 1
ATOM 879 C C . TYR A 1 110 ? 8.962 6.466 -3.103 1.00 93.94 110 TYR A C 1
ATOM 881 O O . TYR A 1 110 ? 9.129 7.545 -3.671 1.00 93.94 110 TYR A O 1
ATOM 889 N N . VAL A 1 111 ? 7.76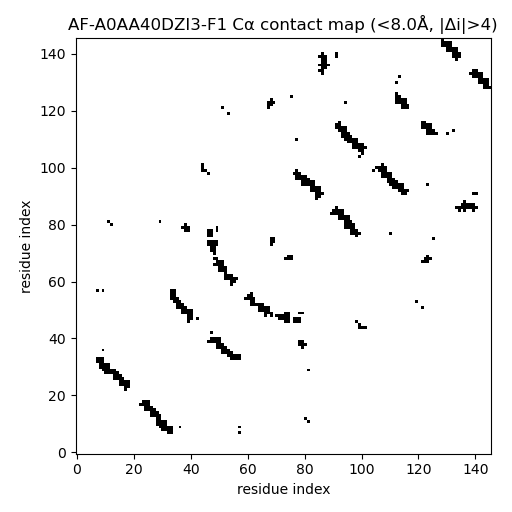1 5.927 -2.913 1.00 96.25 111 VAL A N 1
ATOM 890 C CA . VAL A 1 111 ? 6.493 6.606 -3.188 1.00 96.25 111 VAL A CA 1
ATOM 891 C C . VAL A 1 111 ? 5.746 6.703 -1.872 1.00 96.25 111 VAL A C 1
ATOM 893 O O . VAL A 1 111 ? 5.297 5.688 -1.341 1.00 96.25 111 VAL A O 1
ATOM 896 N N . TRP A 1 112 ? 5.675 7.913 -1.325 1.00 95.56 112 TRP A N 1
ATOM 897 C CA . TRP A 1 112 ? 4.945 8.207 -0.096 1.00 95.56 112 TRP A CA 1
ATOM 898 C C . TRP A 1 112 ? 3.714 9.014 -0.457 1.00 95.56 112 TRP A C 1
ATOM 900 O O . TRP A 1 112 ? 3.835 10.042 -1.125 1.00 95.56 112 TRP A O 1
ATOM 910 N N . LEU A 1 113 ? 2.541 8.536 -0.059 1.00 96.75 113 LEU A N 1
ATOM 911 C CA . LEU A 1 113 ? 1.260 9.143 -0.414 1.00 96.75 113 LEU A CA 1
ATOM 912 C C . LEU A 1 113 ? 0.288 9.066 0.769 1.00 96.75 113 LEU A C 1
ATOM 914 O O . LEU A 1 113 ? 0.387 8.133 1.573 1.00 96.75 113 LEU A O 1
ATOM 918 N N . PRO A 1 114 ? -0.657 10.013 0.875 1.00 95.25 114 PRO A N 1
ATOM 919 C CA . PRO A 1 114 ? -1.666 9.970 1.915 1.00 95.25 114 PRO A CA 1
ATOM 920 C C . PRO A 1 114 ? -2.637 8.820 1.647 1.00 95.25 114 PRO A C 1
ATOM 922 O O . PRO A 1 114 ? -3.134 8.640 0.528 1.00 95.25 114 PRO A O 1
ATOM 925 N N . LEU A 1 115 ? -2.882 8.031 2.690 1.00 94.56 115 LEU A N 1
ATOM 926 C CA . LEU A 1 115 ? -3.839 6.938 2.696 1.00 94.56 115 LEU A CA 1
ATOM 927 C C . LEU A 1 115 ? -5.020 7.330 3.585 1.00 94.56 115 LEU A C 1
ATOM 929 O O . LEU A 1 115 ? -4.869 7.577 4.778 1.00 94.56 115 LEU A O 1
ATOM 933 N N . GLU A 1 116 ? -6.209 7.349 3.003 1.00 92.62 116 GLU A N 1
ATOM 934 C CA . GLU A 1 116 ? -7.448 7.560 3.740 1.00 92.62 116 GLU A CA 1
ATOM 935 C C . GLU A 1 116 ? -8.046 6.209 4.111 1.00 92.62 116 GLU A C 1
ATOM 937 O O . GLU A 1 116 ? -8.239 5.357 3.245 1.00 92.62 116 GLU A O 1
ATOM 942 N N . ILE A 1 117 ? -8.371 6.023 5.389 1.00 90.81 117 ILE A N 1
ATOM 943 C CA . ILE A 1 117 ? -9.130 4.869 5.872 1.00 90.81 117 ILE A CA 1
ATOM 944 C C . ILE A 1 117 ? -10.386 5.395 6.561 1.00 90.81 117 ILE A C 1
ATOM 946 O O . ILE A 1 117 ? -10.314 6.215 7.471 1.00 90.81 117 ILE A O 1
ATOM 950 N N . THR A 1 118 ? -11.560 4.946 6.122 1.00 90.12 118 THR A N 1
ATOM 951 C CA . THR A 1 118 ? -12.843 5.289 6.752 1.00 90.12 118 THR A CA 1
ATOM 952 C C . THR A 1 118 ? -13.706 4.043 6.851 1.00 90.12 118 THR A C 1
ATOM 954 O O . THR A 1 118 ? -14.061 3.425 5.844 1.00 90.12 118 THR A O 1
ATOM 957 N N . GLY A 1 119 ? -14.039 3.652 8.083 1.00 90.31 119 GLY A N 1
ATOM 958 C CA . GLY A 1 119 ? -14.690 2.372 8.344 1.00 90.31 119 GLY A CA 1
ATOM 959 C C . GLY A 1 119 ? -13.827 1.218 7.834 1.00 90.31 119 GLY A C 1
ATOM 960 O O . GLY A 1 119 ? -12.709 1.022 8.294 1.00 90.31 119 GLY A O 1
ATOM 961 N N . THR A 1 120 ? -14.344 0.464 6.866 1.00 91.56 120 THR A N 1
ATOM 962 C CA . THR A 1 120 ? -13.674 -0.706 6.276 1.00 91.56 120 THR A CA 1
ATOM 963 C C . THR A 1 120 ? -13.049 -0.442 4.904 1.00 91.56 120 THR A C 1
ATOM 965 O O . THR A 1 120 ? -12.612 -1.371 4.213 1.00 91.56 120 THR A O 1
ATOM 968 N N . LYS A 1 121 ? -13.033 0.821 4.474 1.00 94.88 121 LYS A N 1
ATOM 969 C CA . LYS A 1 121 ? -12.589 1.216 3.142 1.00 94.88 121 LYS A CA 1
ATOM 970 C C . LYS A 1 121 ? -11.309 2.040 3.193 1.00 94.88 121 LYS A C 1
ATOM 972 O O . LYS A 1 121 ? -11.131 2.834 4.115 1.00 94.88 121 LYS A O 1
ATOM 977 N N . ALA A 1 122 ? -10.439 1.814 2.211 1.00 94.31 122 ALA A N 1
ATOM 978 C CA . ALA A 1 122 ? -9.143 2.465 2.089 1.00 94.31 122 ALA A CA 1
ATOM 979 C C . ALA A 1 122 ? -8.968 3.069 0.689 1.00 94.31 122 ALA A C 1
ATOM 981 O O . ALA A 1 122 ? -9.322 2.428 -0.300 1.00 94.31 122 ALA A O 1
ATOM 982 N N . TRP A 1 123 ? -8.396 4.272 0.609 1.00 96.06 123 TRP A N 1
ATOM 983 C CA . TRP A 1 123 ? -8.140 4.979 -0.649 1.00 96.06 123 TRP A CA 1
ATOM 984 C C . TRP A 1 123 ? -6.792 5.697 -0.625 1.00 96.06 123 TRP A C 1
ATOM 986 O O . TRP A 1 123 ? -6.489 6.462 0.288 1.00 96.06 123 TRP A O 1
ATOM 996 N N . LEU A 1 124 ? -5.990 5.477 -1.661 1.00 96.88 124 LEU A N 1
ATOM 997 C CA . LEU A 1 124 ? -4.692 6.096 -1.872 1.00 96.88 124 LEU A CA 1
ATOM 998 C C . LEU A 1 124 ? -4.837 7.308 -2.785 1.00 96.88 124 LEU A C 1
ATOM 1000 O O . LEU A 1 124 ? -5.117 7.176 -3.981 1.00 96.88 124 LEU A O 1
ATOM 1004 N N . ARG A 1 125 ? -4.597 8.497 -2.240 1.00 92.38 125 ARG A N 1
ATOM 1005 C CA . ARG A 1 125 ? -4.700 9.740 -3.003 1.00 92.38 125 ARG A CA 1
ATOM 1006 C C . ARG A 1 125 ? -3.406 9.997 -3.762 1.00 92.38 125 ARG A C 1
ATOM 1008 O O . ARG A 1 125 ? -2.341 10.121 -3.161 1.00 92.38 125 ARG A O 1
ATOM 1015 N N . ASN A 1 126 ? -3.491 10.131 -5.084 1.00 93.75 126 ASN A N 1
ATOM 1016 C CA . ASN A 1 126 ? -2.357 10.620 -5.856 1.00 93.75 126 ASN A CA 1
ATOM 1017 C C . ASN A 1 126 ? -2.088 12.098 -5.530 1.00 93.75 126 ASN A C 1
ATOM 1019 O O . ASN A 1 126 ? -3.011 12.909 -5.447 1.00 93.75 126 ASN A O 1
ATOM 1023 N N . ARG A 1 127 ? -0.813 12.462 -5.391 1.00 92.75 127 ARG A N 1
ATOM 1024 C CA . ARG A 1 127 ? -0.359 13.832 -5.111 1.00 92.75 127 ARG A CA 1
ATOM 1025 C C . ARG A 1 127 ? 0.731 14.228 -6.117 1.00 92.75 127 ARG A C 1
ATOM 1027 O O . ARG A 1 127 ? 1.897 14.334 -5.744 1.00 92.75 127 ARG A O 1
ATOM 1034 N N . PRO A 1 128 ? 0.392 14.428 -7.406 1.00 87.12 128 PRO A N 1
ATOM 1035 C CA . PRO A 1 128 ? 1.383 14.728 -8.444 1.00 87.12 128 PRO A CA 1
ATOM 1036 C C . PRO A 1 128 ? 2.099 16.072 -8.226 1.00 87.12 128 PRO A C 1
ATOM 1038 O O . PRO A 1 128 ? 3.249 16.211 -8.626 1.00 87.12 128 PRO A O 1
ATOM 1041 N N . GLY A 1 129 ? 1.449 17.032 -7.554 1.00 88.12 129 GLY A N 1
ATOM 1042 C CA . GLY A 1 129 ? 2.048 18.306 -7.127 1.00 88.12 129 GLY A CA 1
ATOM 1043 C C . GLY A 1 129 ? 2.866 18.225 -5.832 1.00 88.12 129 GLY A C 1
ATOM 1044 O O . GLY A 1 129 ? 3.304 19.251 -5.319 1.00 88.12 129 GLY A O 1
ATOM 1045 N N . GLY A 1 130 ? 3.063 17.021 -5.287 1.00 88.94 130 GLY A N 1
ATOM 1046 C CA . GLY A 1 130 ? 3.642 16.823 -3.963 1.00 88.94 130 GLY A CA 1
ATOM 1047 C C . GLY A 1 130 ? 2.628 17.013 -2.833 1.00 88.94 130 GLY A C 1
ATOM 1048 O O . GLY A 1 130 ? 1.493 17.452 -3.026 1.00 88.94 130 GLY A O 1
ATOM 1049 N N . TRP A 1 131 ? 3.038 16.606 -1.638 1.00 92.19 131 TRP A N 1
ATOM 1050 C CA . TRP A 1 131 ? 2.308 16.796 -0.389 1.00 92.19 131 TRP A CA 1
ATOM 1051 C C . TRP A 1 131 ? 3.302 16.748 0.769 1.00 92.19 131 TRP A C 1
ATOM 1053 O O . TRP A 1 131 ? 4.399 16.199 0.628 1.00 92.19 131 TRP A O 1
ATOM 1063 N N . VAL A 1 132 ? 2.918 17.318 1.908 1.00 89.19 132 VAL A N 1
ATOM 1064 C CA . VAL A 1 132 ? 3.723 17.272 3.129 1.00 89.19 132 VAL A CA 1
ATOM 1065 C C . VAL A 1 132 ? 2.837 16.784 4.275 1.00 89.19 132 VAL A C 1
ATOM 1067 O O . VAL A 1 132 ? 1.869 17.474 4.622 1.00 89.19 132 VAL A O 1
ATOM 1070 N N . PRO A 1 133 ? 3.133 15.616 4.879 1.00 86.75 133 PRO A N 1
ATOM 1071 C CA . PRO A 1 133 ? 2.442 15.197 6.087 1.00 86.75 133 PRO A CA 1
ATOM 1072 C C . PRO A 1 133 ? 2.852 16.106 7.248 1.00 86.75 133 PRO A C 1
ATOM 1074 O O . PRO A 1 133 ? 4.040 16.322 7.488 1.00 86.75 133 PRO A O 1
ATOM 1077 N N . ASN A 1 134 ? 1.880 16.604 8.009 1.00 81.75 134 ASN A N 1
ATOM 1078 C CA . ASN A 1 134 ? 2.171 17.167 9.319 1.00 81.75 134 ASN A CA 1
ATOM 1079 C C . ASN A 1 134 ? 2.365 16.014 10.306 1.00 81.75 134 ASN A C 1
ATOM 1081 O O . ASN A 1 134 ? 1.424 15.287 10.623 1.00 81.75 134 ASN A O 1
ATOM 1085 N N . LEU A 1 135 ? 3.601 15.841 10.765 1.00 81.06 135 LEU A N 1
ATOM 1086 C CA . LEU A 1 135 ? 3.974 14.789 11.709 1.00 81.06 135 LEU A CA 1
ATOM 1087 C C . LEU A 1 135 ? 3.825 15.223 13.174 1.00 81.06 135 LEU A C 1
ATOM 1089 O O . LEU A 1 135 ? 4.219 14.477 14.067 1.00 81.06 135 LEU A O 1
ATOM 1093 N N . ASP A 1 136 ? 3.269 16.410 13.424 1.00 77.94 136 ASP A N 1
ATOM 1094 C CA . ASP A 1 136 ? 2.956 16.879 14.767 1.00 77.94 136 ASP A CA 1
ATOM 1095 C C . ASP A 1 136 ? 1.949 15.921 15.443 1.00 77.94 136 ASP A C 1
ATOM 1097 O O . ASP A 1 136 ? 0.848 15.699 14.918 1.00 77.94 136 ASP A O 1
ATOM 1101 N N . PRO A 1 137 ? 2.303 15.337 16.601 1.00 68.81 137 PRO A N 1
ATOM 1102 C CA . PRO A 1 137 ? 1.445 14.398 17.313 1.00 68.81 137 PRO A CA 1
ATOM 1103 C C . PRO A 1 137 ? 0.178 15.038 17.903 1.00 68.81 137 PRO A C 1
ATOM 1105 O O . PRO A 1 137 ? -0.719 14.298 18.297 1.00 68.81 137 PRO A O 1
ATOM 1108 N N . GLU A 1 138 ? 0.078 16.369 17.958 1.00 72.62 138 GLU A N 1
ATOM 1109 C CA . GLU A 1 138 ? -1.080 17.111 18.473 1.00 72.62 138 GLU A CA 1
ATOM 1110 C C . GLU A 1 138 ? -1.983 17.671 17.362 1.00 72.62 138 GLU A C 1
ATOM 1112 O O . GLU A 1 138 ? -3.190 17.804 17.565 1.00 72.62 138 GLU A O 1
ATOM 1117 N N . THR A 1 139 ? -1.440 17.939 16.167 1.00 71.31 139 THR A N 1
ATOM 1118 C CA . THR A 1 139 ? -2.174 18.630 15.082 1.00 71.31 139 THR A CA 1
ATOM 1119 C C . THR A 1 139 ? -2.231 17.885 13.740 1.00 71.31 139 THR A C 1
ATOM 1121 O O . THR A 1 139 ? -2.906 18.352 12.821 1.00 71.31 139 THR A O 1
ATOM 1124 N N . GLY A 1 140 ? -1.553 16.734 13.629 1.00 63.09 140 GLY A N 1
ATOM 1125 C CA . GLY A 1 140 ? -1.235 15.929 12.435 1.00 63.09 140 GLY A CA 1
ATOM 1126 C C . GLY A 1 140 ? -2.243 15.845 11.279 1.00 63.09 140 GLY A C 1
ATOM 1127 O O . GLY A 1 140 ? -2.845 14.801 11.023 1.00 63.09 140 GLY A O 1
ATOM 1128 N N . THR A 1 141 ? -2.337 16.932 10.517 1.00 68.75 141 THR A N 1
ATOM 1129 C CA . THR A 1 141 ? -3.159 17.116 9.311 1.00 68.75 141 THR A CA 1
ATOM 1130 C C . THR A 1 141 ? -2.274 17.410 8.098 1.00 68.75 141 THR A C 1
ATOM 1132 O O . THR A 1 141 ? -1.328 18.181 8.184 1.00 68.75 141 THR A O 1
ATOM 1135 N N . GLU A 1 142 ? -2.520 16.784 6.949 1.00 73.31 142 GLU A N 1
ATOM 1136 C CA . GLU A 1 142 ? -1.691 17.024 5.756 1.00 73.31 142 GLU A CA 1
ATOM 1137 C C . GLU A 1 142 ? -1.871 18.427 5.148 1.00 73.31 142 GLU A C 1
ATOM 1139 O O . GLU A 1 142 ? -2.902 19.076 5.320 1.00 73.31 142 GLU A O 1
ATOM 1144 N N . SER A 1 143 ? -0.871 18.871 4.380 1.00 68.81 143 SER A N 1
ATOM 1145 C CA . SER A 1 143 ? -0.965 20.058 3.523 1.00 68.81 143 SER A CA 1
ATOM 1146 C C . SER A 1 143 ? -0.571 19.717 2.085 1.00 68.81 143 SER A C 1
ATOM 1148 O O . SER A 1 143 ? 0.315 18.892 1.837 1.00 68.81 143 SER A O 1
ATOM 1150 N N . THR A 1 144 ? -1.239 20.347 1.120 1.00 59.28 144 THR A N 1
ATOM 1151 C CA . THR A 1 144 ? -0.886 20.263 -0.301 1.00 59.28 144 THR A CA 1
ATOM 1152 C C . THR A 1 144 ? -0.002 21.444 -0.673 1.00 59.28 144 THR A C 1
ATOM 1154 O O . THR A 1 144 ? -0.373 22.588 -0.412 1.00 59.28 144 THR A O 1
ATOM 1157 N N . SER A 1 145 ? 1.138 21.187 -1.308 1.00 56.59 145 SER A N 1
ATOM 1158 C CA . SER A 1 145 ? 1.892 22.238 -1.990 1.00 56.59 145 SER A CA 1
ATOM 1159 C C . SER A 1 145 ? 1.109 22.691 -3.226 1.00 56.59 145 SER A C 1
ATOM 1161 O O . SER A 1 145 ? 0.736 21.853 -4.049 1.00 56.59 145 SER A O 1
ATOM 1163 N N . CYS A 1 146 ? 0.812 23.992 -3.308 1.00 46.47 146 CYS A N 1
ATOM 1164 C CA . CYS A 1 146 ? 0.297 24.636 -4.520 1.00 46.47 146 CYS A CA 1
ATOM 1165 C C . CYS A 1 146 ? 1.352 24.650 -5.630 1.00 46.47 146 CYS A C 1
ATOM 1167 O O . CYS A 1 146 ? 2.546 24.833 -5.295 1.00 46.47 146 CYS A O 1
#

Organism: NCBI:txid314023

pLDDT: mean 81.4, std 16.03, range [32.81, 98.06]

Secondary structure (DSSP, 8-state):
---S--TT-EE---EEEEETTTTEEEEE--EE-TTEEEE--S-TTS----EEEE-S-TTS-PPPPEE-S-TTSHHHH-EEEEEEEESGGG-EEEEEEEE--TT-GGG-EEEEEEEEEETTEEEE---TT--B----TTT---B---

Foldseek 3Di:
DDPPDDQFWDWDDWDWDADPVVRDIDIDTHIDGRFKDKWADDPPLWAAQIWMWTDPHPVDPIDDTDGAEPPPCSNVQWTFDDWFQAAAPSQWIKTWTWNADPVDRVPIDIDIFTWDDDDGGIHTDDQPQDWDFDRYNHGTDIDHDD

InterPro domains:
  IPR023296 Glycosyl hydrolase, five-bladed beta-propeller domain superfamily [G3DSA:2.115.10.20] (2-35)
  IPR023296 Glycosyl hydrolase, five-bladed beta-propeller domain superfamily [G3DSA:2.115.10.20] (36-131)
  IPR023296 Glycosyl hydrolase, five-bladed beta-propeller domain superfamily [SSF75005] (30-133)

Nearest PDB structures (foldseek):
  5flw-assembly2_B  TM=7.662E-01  e=7.658E-08  Bifidobacterium bifidum S17
  7byv-assembly1_A  TM=8.480E-01  e=5.627E-07  Phanerodontia chrysosporium
  7byt-assembly1_A  TM=8.384E-01  e=1.786E-06  Phanerodontia chrysosporium
  7byx-assembly4_D  TM=8.434E-01  e=3.924E-06  Phanerodontia chrysosporium
  6euj-assembly1_C  TM=6.950E-01  e=2.736E-05  Bacteroides thetaiotaomicron VPI-5482

Sequence (146 aa):
MGSDIGPNWVVERPKVKYNDKTGKFFMWMHIDSRDFMFGSKLTGWDPNDNVYRHSTSLSGGWSGWEEFADDGSNTYHSKTTYILPYGPGGQSFMYIGNRWASSNIQASTYVWLPLEITGTKAWLRNRPGGWVPNLDPETGTESTSC

Radius of gyration: 16.85 Å; Cα contacts (8 Å, |Δi|>4): 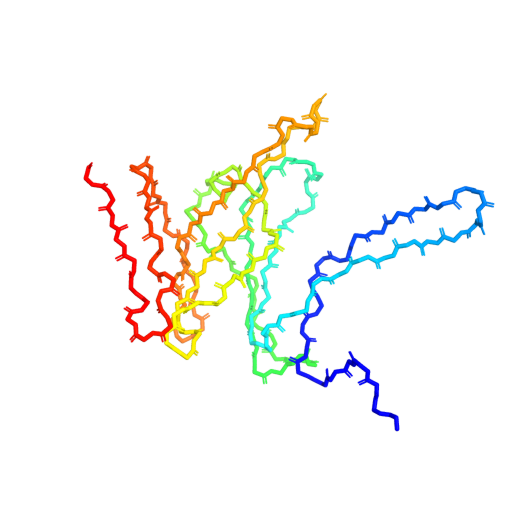295; chains: 1; bounding box: 44×47×44 Å

Solvent-accessible surface area (backbone atoms only — not comparable to full-atom values): 8679 Å² total; per-residue (Å²): 135,79,71,101,68,62,99,62,61,34,76,44,86,64,46,75,46,78,37,86,93,76,76,43,74,49,73,49,65,53,74,44,63,54,41,59,50,77,36,59,68,95,54,83,70,55,53,37,65,29,32,34,33,37,25,97,38,85,92,46,82,59,52,71,81,40,71,32,43,61,85,87,42,15,42,77,57,17,36,70,73,47,75,45,62,35,19,50,91,47,75,35,37,34,37,35,22,40,28,66,31,83,94,42,67,87,71,38,47,77,46,76,38,51,34,48,73,58,95,92,45,58,41,48,51,87,54,92,71,46,67,47,78,37,74,46,60,84,72,31,51,73,48,73,53,129

Mean predicted aligned error: 9.19 Å